Protein AF-A0A835XYR7-F1 (afdb_monomer_lite)

Structure (mmCIF, N/CA/C/O backbone):
data_AF-A0A835XYR7-F1
#
_entry.id   AF-A0A835XYR7-F1
#
loop_
_atom_site.group_PDB
_atom_site.id
_atom_site.type_symbol
_atom_site.label_atom_id
_atom_site.label_alt_id
_atom_site.label_comp_id
_atom_site.label_asym_id
_atom_site.label_entity_id
_atom_site.label_seq_id
_atom_site.pdbx_PDB_ins_code
_atom_site.Cartn_x
_atom_site.Cartn_y
_atom_site.Cartn_z
_atom_site.occupancy
_atom_site.B_iso_or_equiv
_atom_site.auth_seq_id
_atom_site.auth_comp_id
_atom_site.auth_asym_id
_atom_site.auth_atom_id
_atom_site.pdbx_PDB_model_num
ATOM 1 N N . MET A 1 1 ? 6.359 10.998 -1.914 1.00 87.31 1 MET A N 1
ATOM 2 C CA . MET A 1 1 ? 6.143 9.998 -2.987 1.00 87.31 1 MET A CA 1
ATOM 3 C C . MET A 1 1 ? 7.432 9.672 -3.759 1.00 87.31 1 MET A C 1
ATOM 5 O O . MET A 1 1 ? 7.365 9.286 -4.911 1.00 87.31 1 MET A O 1
ATOM 9 N N . SER A 1 2 ? 8.616 9.778 -3.142 1.00 90.81 2 SER A N 1
ATOM 10 C CA . SER A 1 2 ? 9.929 9.625 -3.805 1.00 90.81 2 SER A CA 1
ATOM 11 C C . SER A 1 2 ? 10.315 8.187 -4.174 1.00 90.81 2 SER A C 1
ATOM 13 O O . SER A 1 2 ? 11.258 7.991 -4.930 1.00 90.81 2 SER A O 1
ATOM 15 N N . HIS A 1 3 ? 9.622 7.188 -3.623 1.00 92.75 3 HIS A N 1
ATOM 16 C CA . HIS A 1 3 ? 9.915 5.766 -3.839 1.00 92.75 3 HIS A CA 1
ATOM 17 C C . HIS A 1 3 ? 9.106 5.149 -4.983 1.00 92.75 3 HIS A C 1
ATOM 19 O O . HIS A 1 3 ? 9.369 4.016 -5.375 1.00 92.75 3 HIS A O 1
ATOM 25 N N . TYR A 1 4 ? 8.135 5.886 -5.519 1.00 95.00 4 TYR A N 1
ATOM 26 C CA . TYR A 1 4 ? 7.233 5.417 -6.559 1.00 95.00 4 TYR A CA 1
ATOM 27 C C . TYR A 1 4 ? 7.677 5.910 -7.928 1.00 95.00 4 TYR A C 1
ATOM 29 O O . TYR A 1 4 ? 8.124 7.047 -8.085 1.00 95.00 4 TYR A O 1
ATOM 37 N N . SER A 1 5 ? 7.523 5.052 -8.929 1.00 95.38 5 SER A N 1
ATOM 38 C CA . SER A 1 5 ? 7.615 5.470 -10.324 1.00 95.38 5 SER A CA 1
ATOM 39 C C . SER A 1 5 ? 6.431 6.381 -10.686 1.00 95.38 5 SER A C 1
ATOM 41 O O . SER A 1 5 ? 5.351 6.219 -10.112 1.00 95.38 5 SER A O 1
ATOM 43 N N . PRO A 1 6 ? 6.586 7.318 -11.643 1.00 94.62 6 PRO A N 1
ATOM 44 C CA . PRO A 1 6 ? 5.506 8.228 -12.033 1.00 94.62 6 PRO A CA 1
ATOM 45 C C . PRO A 1 6 ? 4.207 7.522 -12.4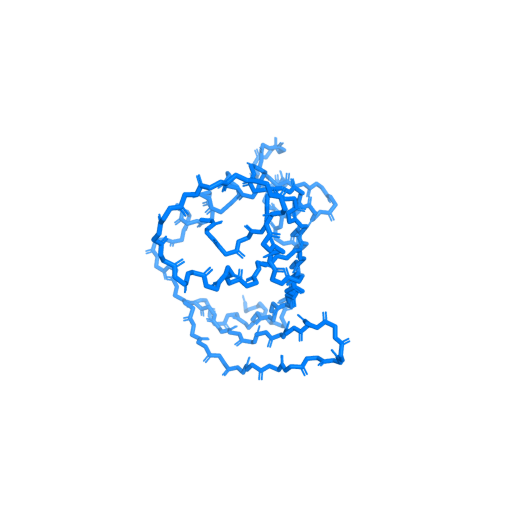37 1.00 94.62 6 PRO A C 1
ATOM 47 O O . PRO A 1 6 ? 3.135 8.025 -12.120 1.00 94.62 6 PRO A O 1
ATOM 50 N N . GLY A 1 7 ? 4.310 6.354 -13.082 1.00 94.88 7 GLY A N 1
ATOM 51 C CA . GLY A 1 7 ? 3.188 5.521 -13.528 1.00 94.88 7 GLY A CA 1
ATOM 52 C C . GLY A 1 7 ? 2.896 4.319 -12.627 1.00 94.88 7 GLY A C 1
ATOM 53 O O . GLY A 1 7 ? 2.432 3.304 -13.133 1.00 94.88 7 GLY A O 1
ATOM 54 N N . VAL A 1 8 ? 3.217 4.393 -11.329 1.00 97.12 8 VAL A N 1
ATOM 55 C CA . VAL A 1 8 ? 2.974 3.289 -10.387 1.00 97.12 8 VAL A CA 1
ATOM 56 C C . VAL A 1 8 ? 1.516 2.823 -10.415 1.00 97.12 8 VAL A C 1
ATOM 58 O O . VAL A 1 8 ? 0.605 3.645 -10.433 1.00 97.12 8 VAL A O 1
ATOM 61 N N . VAL A 1 9 ? 1.297 1.513 -10.357 1.00 98.12 9 VAL A N 1
ATOM 62 C CA . VAL A 1 9 ? -0.022 0.921 -10.105 1.00 98.12 9 VAL A CA 1
ATOM 63 C C . VAL A 1 9 ? -0.122 0.553 -8.627 1.00 98.12 9 VAL A C 1
ATOM 65 O O . VAL A 1 9 ? 0.728 -0.167 -8.108 1.00 98.12 9 VAL A O 1
ATOM 68 N N . PHE A 1 10 ? -1.139 1.054 -7.936 1.00 98.19 10 PHE A N 1
ATOM 69 C CA . PHE A 1 10 ? -1.390 0.784 -6.523 1.00 98.19 10 PHE A CA 1
ATOM 70 C C . PHE A 1 10 ? -2.765 0.142 -6.355 1.00 98.19 10 PHE A C 1
ATOM 72 O O . PHE A 1 10 ? -3.780 0.773 -6.637 1.00 98.19 10 PHE A O 1
ATOM 79 N N . GLU A 1 11 ? -2.798 -1.096 -5.875 1.00 98.06 11 GLU A N 1
ATOM 80 C CA . GLU A 1 11 ? -4.022 -1.866 -5.656 1.00 98.06 11 GLU A CA 1
ATOM 81 C C . GLU A 1 11 ? -4.247 -2.078 -4.153 1.00 98.06 11 GLU A C 1
ATOM 83 O O . GLU A 1 11 ? -3.372 -2.574 -3.436 1.00 98.06 11 GLU A O 1
ATOM 88 N N . SER A 1 12 ? -5.425 -1.712 -3.649 1.00 96.00 12 SER A N 1
ATOM 89 C CA . SER A 1 12 ? -5.794 -1.942 -2.251 1.00 96.00 12 SER A CA 1
ATOM 90 C C . SER A 1 12 ? -7.313 -1.958 -2.067 1.00 96.00 12 SER A C 1
ATOM 92 O O . SER A 1 12 ? -7.994 -1.060 -2.563 1.00 96.00 12 SER A O 1
ATOM 94 N N . PRO A 1 13 ? -7.878 -2.862 -1.246 1.00 92.38 13 PRO A N 1
ATOM 95 C CA . PRO A 1 13 ? -9.300 -2.803 -0.898 1.00 92.38 13 PRO A CA 1
ATOM 96 C C . PRO A 1 13 ? -9.679 -1.493 -0.181 1.00 92.38 13 PRO A C 1
ATOM 98 O O . PRO A 1 13 ? -10.827 -1.052 -0.236 1.00 92.38 13 PRO A O 1
ATOM 101 N N . ARG A 1 14 ? -8.714 -0.818 0.463 1.00 92.44 14 ARG A N 1
ATOM 102 C CA . ARG A 1 14 ? -8.946 0.481 1.114 1.00 92.44 14 ARG A CA 1
ATOM 103 C C . ARG A 1 14 ? -9.113 1.630 0.123 1.00 92.44 14 ARG A C 1
ATOM 105 O O . ARG A 1 14 ? -9.757 2.611 0.479 1.00 92.44 14 ARG A O 1
ATOM 112 N N . VAL A 1 15 ? -8.619 1.499 -1.110 1.00 95.81 15 VAL A N 1
ATOM 113 C CA . VAL A 1 15 ? -8.858 2.481 -2.180 1.00 95.81 15 VAL A CA 1
ATOM 114 C C . VAL A 1 15 ? -10.342 2.510 -2.551 1.00 95.81 15 VAL A C 1
ATOM 116 O O . VAL A 1 15 ? -10.927 3.589 -2.619 1.00 95.81 15 VAL A O 1
ATOM 119 N N . ALA A 1 16 ? -10.975 1.342 -2.699 1.00 94.69 16 ALA A N 1
ATOM 120 C CA . ALA A 1 16 ? -12.413 1.247 -2.959 1.00 94.69 16 ALA A CA 1
ATOM 121 C C . ALA A 1 16 ? -13.253 1.724 -1.760 1.00 94.69 16 ALA A C 1
ATOM 123 O O . ALA A 1 16 ? -14.267 2.413 -1.922 1.00 94.69 16 ALA A O 1
ATOM 124 N N . ALA A 1 17 ? -12.804 1.421 -0.537 1.00 92.38 17 ALA A N 1
ATOM 125 C CA . ALA A 1 17 ? -13.451 1.915 0.676 1.00 92.38 17 ALA A CA 1
ATOM 126 C C . ALA A 1 17 ? -13.379 3.451 0.794 1.00 92.38 17 ALA A C 1
ATOM 128 O O . ALA A 1 17 ? -14.378 4.079 1.139 1.00 92.38 17 ALA A O 1
ATOM 129 N N . ALA A 1 18 ? -12.230 4.059 0.476 1.00 92.94 18 ALA A N 1
ATOM 130 C CA . ALA A 1 18 ? -12.063 5.513 0.454 1.00 92.94 18 ALA A CA 1
ATOM 131 C C . ALA A 1 18 ? -12.934 6.175 -0.623 1.00 92.94 18 ALA A C 1
ATOM 133 O O . ALA A 1 18 ? -13.568 7.197 -0.360 1.00 92.94 18 ALA A O 1
ATOM 134 N N . TYR A 1 19 ? -13.041 5.552 -1.800 1.00 95.75 19 TYR A N 1
ATOM 135 C CA . TYR A 1 19 ? -13.920 6.030 -2.868 1.00 95.75 19 TYR A CA 1
ATOM 136 C C . TYR A 1 19 ? -15.371 6.110 -2.403 1.00 95.75 19 TYR A C 1
ATOM 138 O O . TYR A 1 19 ? -16.029 7.139 -2.559 1.00 95.75 19 TYR A O 1
ATOM 146 N N . SER A 1 20 ? -15.838 5.055 -1.739 1.00 93.69 20 SER A N 1
ATOM 147 C CA . SER A 1 20 ? -17.195 4.997 -1.198 1.00 93.69 20 SER A CA 1
ATOM 148 C C . SER A 1 20 ? -17.417 6.024 -0.080 1.00 93.69 20 SER A C 1
ATOM 150 O O . SER A 1 20 ? -18.423 6.729 -0.082 1.00 93.69 20 SER A O 1
ATOM 152 N N . SER A 1 21 ? -16.478 6.154 0.865 1.00 91.50 21 SER A N 1
ATOM 153 C CA . SER A 1 21 ? -16.643 7.021 2.044 1.00 91.50 21 SER A CA 1
ATOM 154 C C . SER A 1 21 ? -16.507 8.515 1.752 1.00 91.50 21 SER A C 1
ATOM 156 O O . SER A 1 21 ? -17.010 9.335 2.515 1.00 91.50 21 SER A O 1
ATOM 158 N N . THR A 1 22 ? -15.853 8.876 0.648 1.00 90.94 22 THR A N 1
ATOM 159 C CA . THR A 1 22 ? -15.672 10.272 0.225 1.00 90.94 22 THR A CA 1
ATOM 160 C C . THR A 1 22 ? -16.705 10.736 -0.792 1.00 90.94 22 THR A C 1
ATOM 162 O O . THR A 1 22 ? -16.585 11.836 -1.322 1.00 90.94 22 THR A O 1
ATOM 165 N N . GLY A 1 23 ? -17.711 9.914 -1.105 1.00 92.50 23 GLY A N 1
ATOM 166 C CA . GLY A 1 23 ? -18.681 10.250 -2.143 1.00 92.50 23 GLY A CA 1
ATOM 167 C C . GLY A 1 23 ? -18.023 10.375 -3.518 1.00 92.50 23 GLY A C 1
ATOM 168 O O . GLY A 1 23 ? -18.305 11.318 -4.251 1.00 92.50 23 GLY A O 1
ATOM 169 N N . CYS A 1 24 ? -17.151 9.421 -3.860 1.00 92.94 24 CYS A N 1
ATOM 170 C CA . CYS A 1 24 ? -16.462 9.310 -5.149 1.00 92.94 24 CYS A CA 1
ATOM 171 C C . CYS A 1 24 ? -15.349 10.346 -5.409 1.00 92.94 24 CYS A C 1
ATOM 173 O O . CYS A 1 24 ? -14.947 10.528 -6.558 1.00 92.94 24 CYS A O 1
ATOM 175 N N . GLN A 1 25 ? -14.843 11.030 -4.377 1.00 92.12 25 GLN A N 1
ATOM 176 C CA . GLN A 1 25 ? -13.836 12.090 -4.539 1.00 92.12 25 GLN A CA 1
ATOM 177 C C . GLN A 1 25 ? -12.391 11.579 -4.518 1.00 92.12 25 GLN A C 1
ATOM 179 O O . GLN A 1 25 ? -11.535 12.128 -5.211 1.00 92.12 25 GLN A O 1
ATOM 184 N N . VAL A 1 26 ? -12.099 10.560 -3.707 1.00 93.31 26 VAL A N 1
ATOM 185 C CA . VAL A 1 26 ? -10.739 10.042 -3.504 1.00 93.31 26 VAL A CA 1
ATOM 186 C C . VAL A 1 26 ? -10.744 8.523 -3.552 1.00 93.31 26 VAL A C 1
ATOM 188 O O . VAL A 1 26 ? -11.536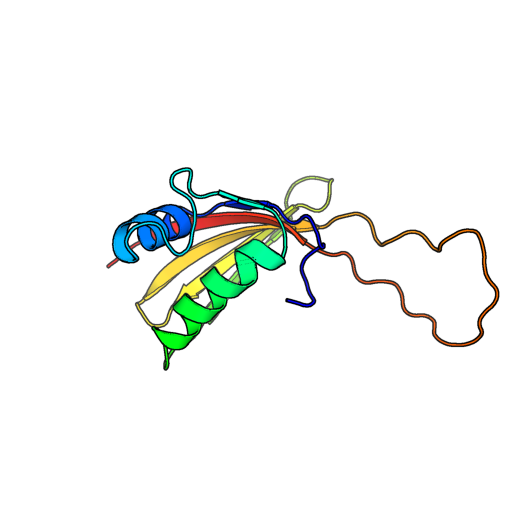 7.891 -2.869 1.00 93.31 26 VAL A O 1
ATOM 191 N N . GLY A 1 27 ? -9.817 7.929 -4.302 1.00 94.06 27 GLY A N 1
ATOM 192 C CA . GLY A 1 27 ? -9.762 6.485 -4.527 1.00 94.06 27 GLY A CA 1
ATOM 193 C C . GLY A 1 27 ? -10.352 6.099 -5.884 1.00 94.06 27 GLY A C 1
ATOM 194 O O . GLY A 1 27 ? -10.495 6.943 -6.765 1.00 94.06 27 GLY A O 1
ATOM 195 N N . SER A 1 28 ? -10.679 4.821 -6.051 1.00 96.44 28 SER A N 1
ATOM 196 C CA . SER A 1 28 ? -11.260 4.262 -7.276 1.00 96.44 28 SER A CA 1
ATOM 197 C C . SER A 1 28 ? -12.193 3.097 -6.928 1.00 96.44 28 SER A C 1
ATOM 199 O O . SER A 1 28 ? -11.869 2.345 -6.002 1.00 96.44 28 SER A O 1
ATOM 201 N N . PRO A 1 29 ? -13.328 2.910 -7.630 1.00 95.38 29 PRO A N 1
ATOM 202 C CA . PRO A 1 29 ? -14.279 1.836 -7.333 1.00 95.38 29 PRO A CA 1
ATOM 203 C C . PRO A 1 29 ? -13.702 0.426 -7.526 1.00 95.38 29 PRO A C 1
ATOM 205 O O . PRO A 1 29 ? -14.149 -0.505 -6.863 1.00 95.38 29 PRO A O 1
ATO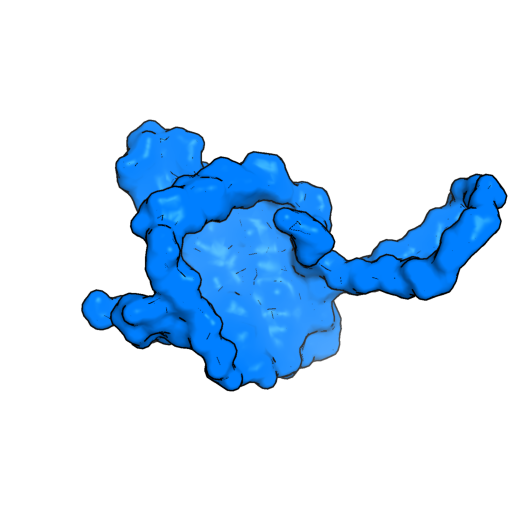M 208 N N . ASP A 1 30 ? -12.703 0.262 -8.394 1.00 96.12 30 ASP A N 1
ATOM 209 C CA . ASP A 1 30 ? -12.009 -1.013 -8.626 1.00 96.12 30 ASP A CA 1
ATOM 210 C C . ASP A 1 30 ? -10.878 -1.285 -7.617 1.00 96.12 30 ASP A C 1
ATOM 212 O O . ASP A 1 30 ? -10.257 -2.345 -7.647 1.00 96.12 30 ASP A O 1
ATOM 216 N N . GLY A 1 31 ? -10.608 -0.346 -6.703 1.00 96.75 31 GLY A N 1
ATOM 217 C CA . GLY A 1 31 ? -9.515 -0.456 -5.742 1.00 96.75 31 GLY A CA 1
ATOM 218 C C . GLY A 1 31 ? -8.127 -0.206 -6.338 1.00 96.75 31 GLY A C 1
ATOM 219 O O . GLY A 1 31 ? -7.135 -0.494 -5.665 1.00 96.75 31 GLY A O 1
ATOM 220 N N . VAL A 1 32 ? -8.039 0.335 -7.559 1.00 98.00 32 VAL A N 1
ATOM 221 C CA . VAL A 1 32 ? -6.782 0.563 -8.281 1.00 98.00 32 VAL A CA 1
ATOM 222 C C . VAL A 1 32 ? -6.547 2.053 -8.527 1.00 98.00 32 VAL A C 1
ATOM 224 O O . VAL A 1 32 ? -7.412 2.776 -9.009 1.00 98.00 32 VAL A O 1
ATOM 227 N N . LEU A 1 33 ? -5.341 2.526 -8.220 1.00 97.88 33 LEU A N 1
ATOM 228 C CA . LEU A 1 33 ? -4.866 3.867 -8.556 1.00 97.88 33 LEU A CA 1
ATOM 229 C C . LEU A 1 33 ? -3.650 3.771 -9.470 1.00 97.88 33 LEU A C 1
ATOM 231 O O . LEU A 1 33 ? -2.705 3.038 -9.180 1.00 97.88 33 LEU A O 1
ATOM 235 N N . VAL A 1 34 ? -3.660 4.538 -10.560 1.00 97.62 34 VAL A N 1
ATOM 236 C CA . VAL A 1 34 ? -2.543 4.611 -11.506 1.00 97.62 34 VAL A CA 1
ATOM 237 C C . VAL A 1 34 ? -1.907 5.997 -11.455 1.00 97.62 34 VAL A C 1
ATOM 239 O O . VAL A 1 34 ? -2.569 7.021 -11.632 1.00 97.62 34 VAL A O 1
ATOM 242 N N . GLY A 1 35 ? -0.602 6.018 -11.224 1.00 96.62 35 GLY A N 1
ATOM 243 C CA . GLY A 1 35 ? 0.244 7.199 -11.234 1.00 96.62 35 GLY A CA 1
ATOM 244 C C . GLY A 1 35 ? 0.304 7.972 -9.916 1.00 96.62 35 GLY A C 1
ATOM 245 O O . GLY A 1 35 ? -0.649 8.037 -9.142 1.00 96.62 35 GLY A O 1
ATOM 246 N N . VAL A 1 36 ? 1.447 8.613 -9.661 1.00 96.50 36 VAL A N 1
ATOM 247 C CA . VAL A 1 36 ? 1.709 9.323 -8.391 1.00 96.50 36 VAL A CA 1
ATOM 248 C C . VAL A 1 36 ? 0.719 10.451 -8.094 1.00 96.50 36 VAL A C 1
ATOM 250 O O . VAL A 1 36 ? 0.505 10.783 -6.926 1.00 96.50 36 VAL A O 1
ATOM 253 N N . ASP A 1 37 ? 0.111 11.027 -9.129 1.00 95.69 37 ASP A N 1
ATOM 254 C CA . ASP A 1 37 ? -0.848 12.121 -8.991 1.00 95.69 37 ASP A CA 1
ATOM 255 C C . ASP A 1 37 ? -2.195 11.647 -8.444 1.00 95.69 37 ASP A C 1
ATOM 257 O O . ASP A 1 37 ? -2.806 12.371 -7.662 1.00 95.69 37 ASP A O 1
ATOM 261 N N . SER A 1 38 ? -2.615 10.415 -8.752 1.00 95.00 38 SER A N 1
ATOM 262 C CA . SER A 1 38 ? -3.828 9.822 -8.173 1.00 95.00 38 SER A CA 1
ATOM 263 C C . SER A 1 38 ? -3.579 9.254 -6.767 1.00 95.00 38 SER A C 1
ATOM 265 O O . SER A 1 38 ? -4.446 9.338 -5.898 1.00 95.00 38 SER A O 1
ATOM 267 N N . LEU A 1 39 ? -2.361 8.769 -6.488 1.00 95.88 39 LEU A N 1
ATOM 268 C CA . LEU A 1 39 ? -1.946 8.313 -5.152 1.00 95.88 39 LEU A CA 1
ATOM 269 C C . LEU A 1 39 ? -1.896 9.456 -4.128 1.00 95.88 39 LEU A C 1
ATOM 271 O O . LEU A 1 39 ? -2.219 9.263 -2.956 1.00 95.88 39 LEU A O 1
ATOM 275 N N . ARG A 1 40 ? -1.450 10.647 -4.539 1.00 95.94 40 ARG A N 1
ATOM 276 C CA . ARG A 1 40 ? -1.216 11.782 -3.634 1.00 95.94 40 ARG A CA 1
ATOM 277 C C . ARG A 1 40 ? -2.447 12.193 -2.811 1.00 95.94 40 ARG A C 1
ATOM 279 O O . ARG A 1 40 ? -2.291 12.261 -1.591 1.00 95.94 40 ARG A O 1
ATOM 286 N N . PRO A 1 41 ? -3.632 12.462 -3.396 1.00 94.38 41 PRO A N 1
ATOM 287 C CA . PRO A 1 41 ? -4.820 12.811 -2.617 1.00 94.38 41 PRO A CA 1
ATOM 288 C C . PRO A 1 41 ? -5.274 11.663 -1.705 1.00 94.38 41 PRO A C 1
ATOM 290 O O . PRO A 1 41 ? -5.646 11.917 -0.563 1.00 94.38 41 PRO A O 1
ATOM 293 N N . TYR A 1 42 ? -5.155 10.409 -2.156 1.00 95.50 42 TYR A N 1
ATOM 294 C CA . TYR A 1 42 ? -5.477 9.227 -1.349 1.00 95.50 42 TYR A CA 1
ATOM 295 C C . TYR A 1 42 ? -4.606 9.115 -0.091 1.00 95.50 42 TYR A C 1
ATOM 297 O O . TYR A 1 42 ? -5.125 9.013 1.022 1.00 95.50 42 TYR A O 1
ATOM 305 N N . PHE A 1 43 ? -3.282 9.221 -0.230 1.00 94.38 43 PHE A N 1
ATOM 306 C CA . PHE A 1 43 ? -2.388 9.207 0.930 1.00 94.38 43 PHE A CA 1
ATOM 307 C C . PHE A 1 43 ? -2.556 10.440 1.819 1.00 94.38 43 PHE A C 1
ATOM 309 O O . PHE A 1 43 ? -2.504 10.309 3.039 1.00 94.38 43 PHE A O 1
ATOM 316 N N . ALA A 1 44 ? -2.772 11.624 1.238 1.00 93.44 44 ALA A N 1
ATOM 317 C CA . ALA A 1 44 ? -3.001 12.843 2.012 1.00 93.44 44 ALA A CA 1
ATOM 318 C C . ALA A 1 44 ? -4.245 12.718 2.904 1.00 93.44 44 ALA A C 1
ATOM 320 O O . ALA A 1 44 ? -4.176 13.041 4.089 1.00 93.44 44 ALA A O 1
ATOM 321 N N . GLN A 1 45 ? -5.345 12.181 2.365 1.00 91.31 45 GLN A N 1
ATOM 322 C CA . GLN A 1 45 ? -6.551 11.890 3.138 1.00 91.31 45 GLN A CA 1
ATOM 323 C C . GLN A 1 45 ? -6.266 10.890 4.267 1.00 91.31 45 GLN A C 1
ATOM 325 O O . GLN A 1 45 ? -6.652 11.129 5.410 1.00 91.31 45 GLN A O 1
ATOM 330 N N . GLY A 1 46 ? -5.577 9.784 3.962 1.00 87.81 46 GLY A N 1
ATOM 331 C CA . GLY A 1 46 ? -5.236 8.765 4.955 1.00 87.81 46 GLY A CA 1
ATOM 332 C C . GLY A 1 46 ? -4.397 9.324 6.106 1.00 87.81 46 GLY A C 1
ATOM 333 O O . GLY A 1 46 ? -4.736 9.117 7.265 1.00 87.81 46 GLY A O 1
ATOM 334 N N . ILE A 1 47 ? -3.346 10.087 5.798 1.00 90.38 47 ILE A N 1
ATOM 335 C CA . ILE A 1 47 ? -2.469 10.704 6.805 1.00 90.38 47 ILE A CA 1
ATOM 336 C C . ILE A 1 47 ? -3.244 11.713 7.662 1.00 90.38 47 ILE A C 1
ATOM 338 O O . ILE A 1 47 ? -3.098 11.715 8.880 1.00 90.38 47 ILE A O 1
ATOM 342 N N . ALA A 1 48 ? -4.100 12.538 7.051 1.00 90.19 48 ALA A N 1
ATOM 343 C CA . ALA A 1 48 ? -4.913 13.505 7.787 1.00 90.19 48 ALA A CA 1
ATOM 344 C C . ALA A 1 48 ? -5.915 12.830 8.743 1.00 90.19 48 ALA A C 1
ATOM 346 O O . ALA A 1 48 ? -6.161 13.338 9.835 1.00 90.19 48 ALA A O 1
ATOM 347 N N . ALA A 1 49 ? -6.470 11.679 8.354 1.00 86.75 49 ALA A N 1
ATOM 348 C CA . ALA A 1 49 ? -7.413 10.914 9.171 1.00 86.75 49 ALA A CA 1
ATOM 349 C C . ALA A 1 49 ? -6.742 10.080 10.280 1.00 86.75 49 ALA A C 1
ATOM 351 O O . ALA A 1 49 ? -7.432 9.565 11.159 1.00 86.75 49 ALA A O 1
ATOM 352 N N . LEU A 1 50 ? -5.416 9.916 10.240 1.00 87.12 50 LEU A N 1
ATOM 353 C CA . LEU A 1 50 ? -4.661 9.010 11.108 1.00 87.12 50 LEU A CA 1
ATOM 354 C C . LEU A 1 50 ? -3.489 9.758 11.770 1.00 87.12 50 LEU A C 1
ATOM 356 O O . LEU A 1 50 ? -2.327 9.488 11.465 1.00 87.12 50 LEU A O 1
ATOM 360 N N . PRO A 1 51 ? -3.762 10.694 12.701 1.00 84.62 51 PRO A N 1
ATOM 361 C CA . PRO A 1 51 ? -2.720 11.510 13.336 1.00 84.62 51 PRO A CA 1
ATOM 362 C C . PRO A 1 51 ? -1.744 10.695 14.199 1.00 84.62 51 PRO A C 1
ATOM 364 O O . PRO A 1 51 ? -0.638 11.152 14.470 1.00 84.62 51 PRO A O 1
ATOM 367 N N . ALA A 1 52 ? -2.142 9.489 14.612 1.00 88.38 52 ALA A N 1
ATOM 368 C CA . ALA A 1 52 ? -1.319 8.532 15.348 1.00 88.38 52 ALA A CA 1
ATOM 369 C C . ALA A 1 52 ? -0.894 7.332 14.477 1.00 88.38 52 ALA A C 1
ATOM 371 O O . ALA A 1 52 ? -0.684 6.241 15.002 1.00 88.38 52 ALA A O 1
ATOM 372 N N . LEU A 1 53 ? -0.810 7.509 13.149 1.00 89.62 53 LEU A N 1
ATOM 373 C CA . LEU A 1 53 ? -0.366 6.461 12.228 1.00 89.62 53 LEU A CA 1
ATOM 374 C C . LEU A 1 53 ? 1.001 5.925 12.662 1.00 89.62 53 LEU A C 1
ATOM 376 O O . LEU A 1 53 ? 2.004 6.641 12.619 1.00 89.62 53 LEU A O 1
ATOM 380 N N . GLN A 1 54 ? 1.040 4.647 13.026 1.00 92.88 54 GLN A N 1
ATOM 381 C CA . GLN A 1 54 ? 2.265 3.959 13.397 1.00 92.88 54 GLN A CA 1
ATOM 382 C C . GLN A 1 54 ? 2.314 2.620 12.680 1.00 92.88 54 GLN A C 1
ATOM 384 O O . GLN A 1 54 ? 1.392 1.814 12.765 1.00 92.88 54 GLN A O 1
ATOM 389 N N . LEU A 1 55 ? 3.421 2.384 11.984 1.00 94.56 55 LEU A N 1
ATOM 390 C CA . LEU A 1 55 ? 3.677 1.137 11.283 1.00 94.56 55 LEU A CA 1
ATOM 391 C C . LEU A 1 55 ? 4.832 0.428 11.982 1.00 94.56 55 LEU A C 1
ATOM 393 O O . LEU A 1 55 ? 5.932 0.975 12.072 1.00 94.56 55 LEU A O 1
ATOM 397 N N . THR A 1 56 ? 4.586 -0.778 12.480 1.00 96.44 56 THR A N 1
ATOM 398 C CA . THR A 1 56 ? 5.621 -1.617 13.086 1.00 96.44 56 THR A CA 1
ATOM 399 C C . THR A 1 56 ? 6.026 -2.689 12.094 1.00 96.44 56 THR A C 1
ATOM 401 O O . THR A 1 56 ? 5.202 -3.480 11.638 1.00 96.44 56 THR A O 1
ATOM 404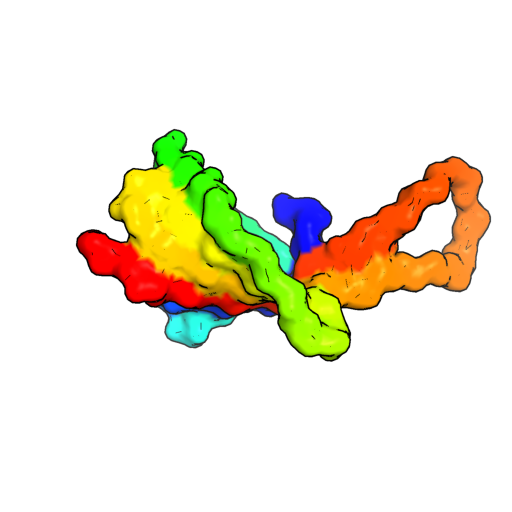 N N . TRP A 1 57 ? 7.308 -2.699 11.745 1.00 96.12 57 TRP A N 1
ATOM 405 C CA . TRP A 1 57 ? 7.866 -3.654 10.799 1.00 96.12 57 TRP A CA 1
ATOM 406 C C . TRP A 1 57 ? 7.754 -5.087 11.327 1.00 96.12 57 TRP A C 1
ATOM 408 O O . TRP A 1 57 ? 8.154 -5.362 12.458 1.00 96.12 57 TRP A O 1
ATOM 418 N N . GLY A 1 58 ? 7.244 -5.994 10.496 1.00 94.56 58 GLY A N 1
ATOM 419 C CA . GLY A 1 58 ? 7.208 -7.426 10.764 1.00 94.56 58 GLY A CA 1
ATOM 420 C C . GLY A 1 58 ? 8.299 -8.146 9.979 1.00 94.56 58 GLY A C 1
ATOM 421 O O . GLY A 1 58 ? 9.462 -8.190 10.386 1.00 94.56 58 GLY A O 1
ATOM 422 N N . LYS A 1 59 ? 7.922 -8.715 8.833 1.00 94.94 59 LYS A N 1
ATOM 423 C CA . LYS A 1 59 ? 8.799 -9.546 7.996 1.00 94.94 59 LYS A CA 1
ATOM 424 C C . LYS A 1 59 ? 8.972 -8.952 6.608 1.00 94.94 59 LYS A C 1
ATOM 426 O O . LYS A 1 59 ? 8.034 -8.404 6.042 1.00 94.94 59 LYS A O 1
ATOM 431 N N . LEU A 1 60 ? 10.155 -9.147 6.032 1.00 95.88 60 LEU A N 1
ATOM 432 C CA . LEU A 1 60 ? 10.415 -8.889 4.619 1.00 95.88 60 LEU A CA 1
ATOM 433 C C . LEU A 1 60 ? 10.667 -10.213 3.910 1.00 95.88 60 LEU A C 1
ATOM 435 O O . LEU A 1 60 ? 11.546 -10.976 4.304 1.00 95.88 60 LEU A O 1
ATOM 439 N N . LEU A 1 61 ? 9.914 -10.456 2.849 1.00 93.94 61 LEU A N 1
ATOM 440 C CA . LEU A 1 61 ? 10.060 -11.608 1.979 1.00 93.94 61 LEU A CA 1
ATOM 441 C C . LEU A 1 61 ? 10.503 -11.123 0.604 1.00 93.94 61 LEU A C 1
ATOM 443 O O . LEU A 1 61 ? 9.955 -10.165 0.058 1.00 93.94 61 LEU A O 1
ATOM 447 N N . GLN A 1 62 ? 11.493 -11.797 0.035 1.00 93.88 62 GLN A N 1
ATOM 448 C CA . GLN A 1 62 ? 11.870 -11.607 -1.357 1.00 93.88 62 GLN A CA 1
ATOM 449 C C . GLN A 1 62 ? 11.165 -12.672 -2.197 1.00 93.88 62 GLN A C 1
ATOM 451 O O . GLN A 1 62 ? 11.232 -13.861 -1.886 1.00 93.88 62 GLN A O 1
ATOM 456 N N . GLY A 1 63 ? 10.455 -12.231 -3.232 1.00 87.88 63 GLY A N 1
ATOM 457 C CA . GLY A 1 63 ? 9.758 -13.109 -4.160 1.00 87.88 63 GLY A CA 1
ATOM 458 C C . GLY A 1 63 ? 10.690 -13.741 -5.202 1.00 87.88 63 GLY A C 1
ATOM 459 O O . GLY A 1 63 ? 11.909 -13.552 -5.159 1.00 87.88 63 GLY A O 1
ATOM 460 N N . PRO A 1 64 ? 10.115 -14.479 -6.167 1.00 79.81 64 PRO A N 1
ATOM 461 C CA . PRO A 1 64 ? 10.846 -15.039 -7.301 1.00 79.81 64 PRO A CA 1
ATOM 462 C C . PRO A 1 64 ? 11.636 -13.973 -8.091 1.00 79.81 64 PRO A C 1
ATOM 464 O O . PRO A 1 64 ? 11.393 -12.770 -7.929 1.00 79.81 64 PRO A O 1
ATOM 467 N N . PRO A 1 65 ? 12.562 -14.384 -8.983 1.00 75.12 65 PRO A N 1
ATOM 468 C CA . PRO A 1 65 ? 13.306 -13.458 -9.835 1.00 75.12 65 PRO A CA 1
ATOM 469 C C . PRO A 1 65 ? 12.374 -12.465 -10.542 1.00 75.12 65 PRO A C 1
ATOM 471 O O . PRO A 1 65 ? 11.311 -12.844 -11.027 1.00 75.12 65 PRO A O 1
ATOM 474 N N . GLY A 1 66 ? 12.774 -11.193 -10.597 1.00 77.06 66 GLY A N 1
ATOM 475 C CA . GLY A 1 66 ? 11.959 -10.126 -11.193 1.00 77.06 66 GLY A CA 1
ATOM 476 C C . GLY A 1 66 ? 11.717 -8.913 -10.297 1.00 77.06 66 GLY A C 1
ATOM 477 O O . GLY A 1 66 ? 11.079 -7.975 -10.748 1.00 77.06 66 GLY A O 1
ATOM 478 N N . GLY A 1 67 ? 12.245 -8.888 -9.067 1.00 89.44 67 GLY 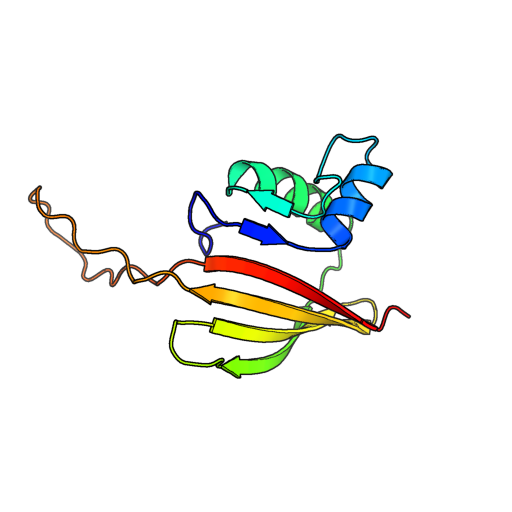A N 1
ATOM 479 C CA . GLY A 1 67 ? 12.206 -7.692 -8.211 1.00 89.44 67 GLY A CA 1
ATOM 480 C C . GLY A 1 67 ? 10.948 -7.563 -7.350 1.00 89.44 67 GLY A C 1
ATOM 481 O O . GLY A 1 67 ? 10.623 -6.458 -6.917 1.00 89.44 67 GLY A O 1
ATOM 482 N N . TRP A 1 68 ? 10.249 -8.674 -7.105 1.00 94.56 68 TRP A N 1
ATOM 483 C CA . TRP A 1 68 ? 9.126 -8.726 -6.174 1.00 94.56 68 TRP A CA 1
ATOM 484 C C . TRP A 1 68 ? 9.599 -8.823 -4.725 1.00 94.56 68 TRP A C 1
ATOM 486 O O . TRP A 1 68 ? 10.461 -9.637 -4.390 1.00 94.56 68 TRP A O 1
ATOM 496 N N . TYR A 1 69 ? 8.977 -8.033 -3.860 1.00 95.50 69 TYR A N 1
ATOM 497 C CA . TYR A 1 69 ? 9.157 -8.065 -2.413 1.00 95.50 69 TYR A CA 1
ATOM 498 C C . TYR A 1 69 ? 7.791 -8.031 -1.738 1.00 95.50 69 TYR A C 1
ATOM 500 O O . TYR A 1 69 ? 6.855 -7.456 -2.285 1.00 95.50 69 TYR A O 1
ATOM 508 N N . ALA A 1 70 ? 7.679 -8.612 -0.551 1.00 95.62 70 ALA A N 1
ATOM 509 C CA . ALA A 1 70 ? 6.513 -8.471 0.307 1.00 95.62 70 ALA A CA 1
ATOM 510 C C . ALA A 1 70 ? 6.947 -8.057 1.712 1.00 95.62 70 ALA A C 1
ATOM 512 O O . ALA A 1 70 ? 7.886 -8.621 2.270 1.00 95.62 70 ALA A O 1
ATOM 513 N N . LEU A 1 71 ? 6.261 -7.069 2.266 1.00 96.00 71 LEU A N 1
ATOM 514 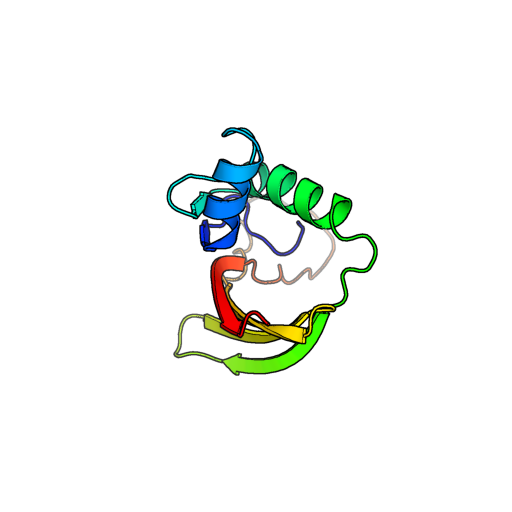C CA . LEU A 1 71 ? 6.455 -6.548 3.604 1.00 96.00 71 LEU A CA 1
ATOM 515 C C . LEU A 1 71 ? 5.206 -6.823 4.430 1.00 96.00 71 LEU A C 1
ATOM 517 O O . LEU A 1 71 ? 4.124 -6.352 4.099 1.00 96.00 71 LEU A O 1
ATOM 521 N N . GLU A 1 72 ? 5.380 -7.535 5.529 1.00 96.50 72 GLU A N 1
ATOM 522 C CA . GLU A 1 72 ? 4.399 -7.637 6.601 1.00 96.50 72 GLU A CA 1
ATOM 523 C C . GLU A 1 72 ? 4.672 -6.524 7.619 1.00 96.50 72 GLU A C 1
ATOM 525 O O . GLU A 1 72 ? 5.808 -6.360 8.076 1.00 96.50 72 GLU A O 1
ATOM 530 N N . TYR A 1 73 ? 3.647 -5.764 7.991 1.00 95.81 73 TYR A N 1
ATOM 531 C CA . TYR A 1 73 ? 3.714 -4.787 9.074 1.00 95.81 73 TYR A CA 1
ATOM 532 C C . TYR A 1 73 ? 2.400 -4.737 9.850 1.00 95.81 73 TYR A C 1
ATOM 534 O O . TYR A 1 73 ? 1.330 -5.051 9.328 1.00 95.81 73 TYR A O 1
ATOM 542 N N . THR A 1 74 ? 2.470 -4.313 11.107 1.00 95.62 74 THR A N 1
ATOM 543 C CA . THR A 1 74 ? 1.286 -4.063 11.930 1.00 95.62 74 THR A CA 1
ATOM 544 C C . THR A 1 74 ? 1.036 -2.571 12.065 1.00 95.62 74 THR A C 1
ATOM 546 O O . THR A 1 74 ? 1.964 -1.758 12.071 1.00 95.62 74 THR A O 1
ATOM 549 N N . ARG A 1 75 ? -0.238 -2.198 12.136 1.00 92.38 75 ARG A N 1
ATOM 550 C CA . ARG A 1 75 ? -0.673 -0.813 12.333 1.00 92.38 75 ARG A CA 1
ATOM 551 C C . ARG A 1 75 ? -0.942 -0.508 13.800 1.00 92.38 75 ARG A C 1
ATOM 553 O O . ARG A 1 75 ? -1.105 -1.416 14.610 1.00 92.38 75 ARG A O 1
ATOM 560 N N . GLU A 1 76 ? -1.098 0.772 14.117 1.00 90.06 76 GLU A N 1
ATOM 561 C CA . GLU A 1 76 ? -1.529 1.275 15.425 1.00 90.06 76 GLU A CA 1
ATOM 562 C C . GLU A 1 76 ? -2.845 0.649 15.917 1.00 90.06 76 GLU A C 1
ATOM 564 O O . GLU A 1 76 ? -3.082 0.549 17.116 1.00 90.06 76 GLU A O 1
ATOM 569 N N . THR A 1 77 ? -3.689 0.178 14.994 1.00 87.38 77 THR A N 1
ATOM 570 C CA . THR A 1 77 ? -4.955 -0.504 15.291 1.00 87.38 77 THR A CA 1
ATOM 571 C C . THR A 1 77 ? -4.791 -1.990 15.623 1.00 87.38 77 THR A C 1
ATOM 573 O O . THR A 1 77 ? -5.783 -2.672 15.861 1.00 87.38 77 THR A O 1
ATOM 576 N N . GLY A 1 78 ? -3.570 -2.528 15.560 1.00 89.31 78 GLY A N 1
ATOM 577 C CA . GLY A 1 78 ? -3.289 -3.962 15.660 1.00 89.31 78 GLY A CA 1
ATOM 578 C C . GLY A 1 78 ? -3.544 -4.749 14.368 1.00 89.31 78 GLY A C 1
ATOM 579 O O . GLY A 1 78 ? -3.242 -5.937 14.318 1.00 89.31 78 GLY A O 1
ATOM 580 N N . ALA A 1 79 ? -4.056 -4.107 13.310 1.00 89.88 79 ALA A N 1
ATOM 581 C CA . ALA A 1 79 ? -4.285 -4.765 12.026 1.00 89.88 79 ALA A CA 1
ATOM 582 C C . ALA A 1 79 ? -2.960 -5.189 11.379 1.00 89.88 79 ALA A C 1
ATOM 584 O O . ALA A 1 79 ? -2.032 -4.378 11.276 1.00 89.88 79 ALA A O 1
ATOM 585 N N . THR A 1 80 ? -2.906 -6.432 10.896 1.00 94.69 80 THR A N 1
ATOM 586 C CA . THR A 1 80 ? -1.764 -6.948 10.129 1.00 94.69 80 THR A CA 1
ATOM 587 C C . THR A 1 80 ? -1.979 -6.693 8.644 1.00 94.69 80 THR A C 1
ATOM 589 O O . THR A 1 80 ? -3.022 -7.040 8.078 1.00 94.69 80 THR A O 1
ATOM 592 N N . VAL A 1 81 ? -0.987 -6.063 8.020 1.00 95.12 81 VAL A N 1
ATOM 593 C CA . VAL A 1 81 ? -0.993 -5.680 6.610 1.00 95.12 81 VAL A CA 1
ATOM 594 C C . VAL A 1 81 ? 0.178 -6.343 5.910 1.00 95.12 81 VAL A C 1
ATOM 596 O O . VAL A 1 81 ? 1.302 -6.335 6.410 1.00 95.12 81 VAL A O 1
ATOM 599 N N . ILE A 1 82 ? -0.090 -6.884 4.729 1.00 95.94 82 ILE A N 1
ATOM 600 C CA . ILE A 1 82 ? 0.930 -7.397 3.825 1.00 95.94 82 ILE A CA 1
ATOM 601 C C . ILE A 1 82 ? 0.908 -6.526 2.575 1.00 95.94 82 ILE A C 1
ATOM 603 O O . ILE A 1 82 ? -0.094 -6.470 1.863 1.00 95.94 82 ILE A O 1
ATOM 607 N N . GLU A 1 83 ? 2.013 -5.852 2.287 1.00 95.94 83 GLU A N 1
ATOM 608 C CA . GLU A 1 83 ? 2.200 -5.084 1.060 1.00 95.94 83 GLU A CA 1
ATOM 609 C C . GLU A 1 83 ? 3.232 -5.757 0.172 1.00 95.94 83 GLU A C 1
ATOM 611 O O . GLU A 1 83 ? 4.366 -5.987 0.578 1.00 95.94 83 GLU A O 1
ATOM 616 N N . SER A 1 84 ? 2.843 -6.063 -1.059 1.00 95.75 84 SER A N 1
ATOM 617 C CA . SER A 1 84 ? 3.759 -6.552 -2.085 1.00 95.75 84 SER A CA 1
ATOM 618 C C . SER A 1 84 ? 4.128 -5.432 -3.045 1.00 95.75 84 SER A C 1
ATOM 620 O O . SER A 1 84 ? 3.271 -4.635 -3.419 1.00 95.75 84 SER A O 1
ATOM 622 N N . PHE A 1 85 ? 5.392 -5.385 -3.456 1.00 95.62 85 PHE A N 1
ATOM 623 C CA . PHE A 1 85 ? 5.940 -4.359 -4.332 1.00 95.62 85 PHE A CA 1
ATOM 624 C C . PHE A 1 85 ? 6.747 -4.995 -5.456 1.00 95.62 85 PHE A C 1
ATOM 626 O O . PHE A 1 85 ? 7.550 -5.897 -5.212 1.00 95.62 85 PHE A O 1
ATOM 633 N N . LEU A 1 86 ? 6.593 -4.466 -6.667 1.00 95.75 86 LEU A N 1
ATOM 634 C CA . LEU A 1 86 ? 7.492 -4.739 -7.783 1.00 95.75 86 LEU A CA 1
ATOM 635 C C . LEU A 1 86 ? 8.440 -3.560 -7.973 1.00 95.75 86 LEU A C 1
ATOM 637 O O . LEU A 1 86 ? 8.012 -2.455 -8.326 1.00 95.75 86 LEU A O 1
ATOM 641 N N . LEU A 1 87 ? 9.732 -3.800 -7.783 1.00 93.94 87 LEU A N 1
ATOM 642 C CA . LEU A 1 87 ? 10.766 -2.831 -8.116 1.00 93.94 87 LEU A CA 1
ATOM 643 C C . LEU A 1 87 ? 11.043 -2.865 -9.621 1.00 93.94 87 LEU A C 1
ATOM 645 O O . LEU A 1 87 ? 11.341 -3.913 -10.188 1.00 93.94 87 LEU A O 1
ATOM 649 N N . GLY A 1 88 ? 10.945 -1.706 -10.268 1.00 88.56 88 GLY A N 1
ATOM 650 C CA . GLY A 1 88 ? 11.345 -1.546 -11.661 1.00 88.56 88 GLY A CA 1
ATOM 651 C C . GLY A 1 88 ? 12.862 -1.666 -11.833 1.00 88.56 88 GLY A C 1
ATOM 652 O O . GLY A 1 88 ? 13.611 -1.572 -10.852 1.00 88.56 88 GLY A O 1
ATOM 653 N N . PRO A 1 89 ? 13.342 -1.830 -13.078 1.00 80.81 89 PRO A N 1
ATOM 654 C CA . PRO A 1 89 ? 14.770 -1.796 -13.344 1.00 80.81 89 PRO A CA 1
ATOM 655 C C . PRO A 1 89 ? 15.355 -0.454 -12.875 1.00 80.81 89 PRO A C 1
ATOM 657 O O . PRO A 1 89 ? 14.674 0.577 -12.955 1.00 80.81 89 PRO A O 1
ATOM 660 N N . PRO A 1 90 ? 16.609 -0.429 -12.389 1.00 69.00 90 PRO A N 1
ATOM 661 C CA . PRO A 1 90 ? 17.287 0.834 -12.142 1.00 69.00 90 PRO A CA 1
ATOM 662 C C . PRO A 1 90 ? 17.262 1.643 -13.439 1.00 69.00 90 PRO A C 1
ATOM 664 O O . PRO A 1 90 ? 17.547 1.112 -14.514 1.00 69.00 90 PRO A O 1
ATOM 667 N N . ALA A 1 91 ? 16.858 2.909 -13.352 1.00 59.50 91 ALA A N 1
ATOM 668 C CA . ALA A 1 91 ? 16.731 3.753 -14.532 1.00 59.50 91 ALA A CA 1
ATOM 669 C C . ALA A 1 91 ? 18.062 3.764 -15.295 1.00 59.50 91 ALA A C 1
ATOM 671 O O . ALA A 1 91 ? 19.100 4.112 -14.723 1.00 59.50 91 ALA A O 1
ATOM 672 N N . ALA A 1 92 ? 18.023 3.362 -16.568 1.00 50.91 92 ALA A N 1
ATOM 673 C CA . ALA A 1 92 ? 19.200 3.345 -17.422 1.00 50.91 92 ALA A CA 1
ATOM 674 C C . ALA A 1 92 ? 19.865 4.731 -17.419 1.00 50.91 92 ALA A C 1
ATOM 676 O O . ALA A 1 92 ? 19.180 5.762 -17.372 1.00 50.91 92 ALA A O 1
ATOM 677 N N . LYS A 1 93 ? 21.204 4.762 -17.452 1.00 52.28 93 LYS A N 1
ATOM 678 C CA . LYS A 1 93 ? 21.930 5.990 -17.791 1.00 52.28 93 LYS A CA 1
ATOM 679 C C . LYS A 1 93 ? 21.406 6.425 -19.159 1.00 52.28 93 LYS A C 1
ATOM 681 O O . LYS A 1 93 ? 21.491 5.645 -20.099 1.00 52.28 93 LYS A O 1
ATOM 686 N N . GLY A 1 94 ? 20.789 7.601 -19.240 1.00 46.66 94 GLY A N 1
ATOM 687 C CA . GLY A 1 94 ? 20.340 8.130 -20.522 1.00 46.66 94 GLY A CA 1
ATOM 688 C C . GLY A 1 94 ? 21.546 8.286 -21.442 1.00 46.66 94 GLY A C 1
ATOM 689 O O . GLY A 1 94 ? 22.530 8.913 -21.049 1.00 46.66 94 GLY A O 1
ATOM 690 N N . ASP A 1 95 ? 21.478 7.702 -22.634 1.00 46.09 95 ASP A N 1
ATOM 691 C CA . ASP A 1 95 ? 22.367 8.068 -23.729 1.00 46.09 95 ASP A CA 1
ATOM 692 C C . ASP A 1 95 ? 22.004 9.491 -24.163 1.00 46.09 95 ASP A C 1
ATOM 694 O O . ASP A 1 95 ? 20.960 9.721 -24.772 1.00 46.09 95 ASP A O 1
ATOM 698 N N . GLY A 1 96 ? 22.860 10.454 -23.822 1.00 47.88 96 GLY A N 1
ATOM 699 C CA . GLY A 1 96 ? 22.818 11.804 -24.380 1.00 47.88 96 GLY A CA 1
ATOM 700 C C . GLY A 1 96 ? 22.748 12.913 -23.336 1.00 47.88 96 GLY A C 1
ATOM 701 O O . GLY A 1 96 ? 21.713 13.141 -22.719 1.00 47.88 96 GLY A O 1
ATOM 702 N N . GLY A 1 97 ? 23.847 13.658 -23.221 1.00 42.31 97 GLY A N 1
ATOM 703 C CA . GLY A 1 97 ? 23.895 14.944 -22.526 1.00 42.31 97 GLY A CA 1
ATOM 704 C C . GLY A 1 97 ? 24.936 14.968 -21.419 1.00 42.31 97 GLY A C 1
ATOM 705 O O . GLY A 1 97 ? 24.724 14.419 -20.345 1.00 42.31 97 GLY A O 1
ATOM 706 N N . GLN A 1 98 ? 26.074 15.591 -21.719 1.00 50.47 98 GLN A N 1
ATOM 707 C CA . GLN A 1 98 ? 27.125 15.916 -20.763 1.00 50.47 98 GLN A CA 1
ATOM 708 C C . GLN A 1 98 ? 26.535 16.711 -19.596 1.00 50.47 98 GLN A C 1
ATOM 710 O O . GLN A 1 98 ? 26.020 17.797 -19.822 1.00 50.47 98 GLN A O 1
ATOM 715 N N . ASP A 1 99 ? 26.659 16.196 -18.376 1.00 42.75 99 ASP A N 1
ATOM 716 C CA . ASP A 1 99 ? 26.810 17.032 -17.191 1.00 42.75 99 ASP A CA 1
ATOM 717 C C . ASP A 1 99 ? 27.545 16.262 -16.089 1.00 42.75 99 ASP A C 1
ATOM 719 O O . ASP A 1 99 ? 27.349 15.067 -15.853 1.00 42.75 99 ASP A O 1
ATOM 723 N N . LEU A 1 100 ? 28.483 16.976 -15.481 1.00 50.47 100 LEU A N 1
ATOM 724 C CA . LEU A 1 100 ? 29.371 16.537 -14.417 1.00 50.47 100 LEU A CA 1
ATOM 725 C C . LEU A 1 100 ? 28.581 16.299 -13.114 1.00 50.47 100 LEU A C 1
ATOM 727 O O . LEU A 1 100 ? 27.591 16.968 -12.854 1.00 50.47 100 LEU A O 1
ATOM 731 N N . GLN A 1 101 ? 29.126 15.424 -12.258 1.00 41.56 101 GLN A N 1
ATOM 732 C CA . GLN A 1 101 ? 28.796 15.191 -10.836 1.00 41.56 101 GLN A CA 1
ATOM 733 C C . GLN A 1 101 ? 27.749 14.122 -10.476 1.00 41.56 101 GLN A C 1
ATOM 735 O O . GLN A 1 101 ? 26.563 14.199 -10.768 1.00 41.56 101 GLN A O 1
ATOM 740 N N . GLY A 1 102 ? 28.231 13.164 -9.673 1.00 40.41 102 GLY A N 1
ATOM 741 C CA . GLY A 1 102 ? 27.427 12.309 -8.807 1.00 40.41 102 GLY A CA 1
ATOM 742 C C . GLY A 1 102 ? 27.167 10.920 -9.374 1.00 40.41 102 GLY A C 1
ATOM 743 O O . GLY A 1 102 ? 26.296 10.723 -10.215 1.00 40.41 102 GLY A O 1
ATOM 744 N N . THR A 1 103 ? 27.850 9.915 -8.829 1.00 41.72 103 THR A N 1
ATOM 745 C CA . THR A 1 103 ? 27.482 8.494 -8.910 1.00 41.72 103 THR A CA 1
ATOM 746 C C . THR A 1 103 ? 26.170 8.232 -8.158 1.00 41.72 103 THR A C 1
ATOM 748 O O . THR A 1 103 ? 26.102 7.451 -7.214 1.00 41.72 103 THR A O 1
ATOM 751 N N . SER A 1 104 ? 25.085 8.881 -8.576 1.00 45.69 104 SER A N 1
ATOM 752 C CA . SER A 1 104 ? 23.743 8.527 -8.140 1.00 45.69 104 SER A CA 1
ATOM 753 C C . SER A 1 104 ? 23.340 7.282 -8.914 1.00 45.69 104 SER A C 1
ATOM 755 O O . SER A 1 104 ? 22.754 7.369 -9.991 1.00 45.69 104 SER A O 1
ATOM 757 N N . SER A 1 105 ? 23.687 6.105 -8.386 1.00 51.53 105 SER A N 1
ATOM 758 C CA . SER A 1 105 ? 22.978 4.878 -8.750 1.00 51.53 105 SER A CA 1
ATOM 759 C C . SER A 1 105 ? 21.490 5.164 -8.533 1.00 51.53 105 SER A C 1
ATOM 761 O O . SER A 1 105 ? 21.054 5.334 -7.390 1.00 51.53 105 SER A O 1
ATOM 763 N N . ARG A 1 106 ? 20.732 5.377 -9.620 1.00 69.62 106 ARG A N 1
ATOM 764 C CA . ARG A 1 106 ? 19.303 5.697 -9.538 1.00 69.62 106 ARG A CA 1
ATOM 765 C C . ARG A 1 106 ? 18.632 4.498 -8.883 1.00 69.62 106 ARG A C 1
ATOM 767 O O . ARG A 1 106 ? 18.542 3.431 -9.487 1.00 69.62 106 ARG A O 1
ATOM 774 N N . ARG A 1 107 ? 18.233 4.673 -7.619 1.00 80.75 107 ARG A N 1
ATOM 775 C CA . ARG A 1 107 ? 17.578 3.630 -6.826 1.00 80.75 107 ARG A CA 1
ATOM 776 C C . ARG A 1 107 ? 16.382 3.088 -7.619 1.00 80.75 107 ARG A C 1
ATOM 778 O O . ARG A 1 107 ? 15.659 3.896 -8.207 1.00 80.75 107 ARG A O 1
ATOM 785 N N . PRO A 1 108 ? 16.174 1.762 -7.650 1.00 88.94 108 PRO A N 1
ATOM 786 C CA . PRO A 1 108 ? 14.996 1.200 -8.289 1.00 88.94 108 PRO A CA 1
ATOM 787 C C . PRO A 1 108 ? 13.737 1.769 -7.624 1.00 88.94 108 PRO A C 1
ATOM 789 O O . PRO A 1 108 ? 13.688 1.942 -6.404 1.00 88.94 108 PRO A O 1
ATOM 792 N N . LEU A 1 109 ? 12.745 2.103 -8.446 1.00 94.25 109 LEU A N 1
ATOM 793 C CA . LEU A 1 109 ? 11.474 2.669 -8.000 1.00 94.25 109 LEU A CA 1
ATOM 794 C C . LEU A 1 109 ? 10.395 1.591 -7.975 1.00 94.25 109 LEU A C 1
ATOM 796 O O . LEU A 1 109 ? 10.427 0.642 -8.758 1.00 94.25 109 LEU A O 1
ATOM 800 N N . ILE A 1 110 ? 9.406 1.773 -7.111 1.00 95.75 110 ILE A N 1
ATOM 801 C CA . ILE A 1 110 ? 8.231 0.913 -7.029 1.00 95.75 110 ILE A CA 1
ATOM 802 C C . ILE A 1 110 ? 7.338 1.177 -8.247 1.00 95.75 110 ILE A C 1
ATOM 804 O O . ILE A 1 110 ? 6.922 2.311 -8.505 1.00 95.75 110 ILE A O 1
ATOM 808 N N . THR A 1 111 ? 7.050 0.123 -9.004 1.00 96.44 111 THR A N 1
ATOM 809 C CA . THR A 1 111 ? 6.189 0.169 -10.198 1.00 96.44 111 THR A CA 1
ATOM 810 C C . THR A 1 111 ? 4.805 -0.395 -9.938 1.00 96.44 111 THR A C 1
ATOM 812 O O . THR A 1 111 ? 3.844 0.097 -10.516 1.00 96.44 111 THR A O 1
ATOM 815 N N . HIS A 1 112 ? 4.691 -1.378 -9.047 1.00 96.88 112 HIS A N 1
ATOM 816 C CA . HIS A 1 112 ? 3.414 -1.964 -8.657 1.00 96.88 112 HIS A CA 1
ATOM 817 C C . HIS A 1 112 ? 3.382 -2.172 -7.152 1.00 96.88 112 HIS A C 1
ATOM 819 O O . HIS A 1 112 ? 4.403 -2.542 -6.569 1.00 96.88 112 HIS A O 1
ATOM 825 N N . VAL A 1 113 ? 2.214 -1.961 -6.554 1.00 97.44 113 VAL A N 1
ATOM 826 C CA . VAL A 1 113 ? 1.916 -2.272 -5.158 1.00 97.44 113 VAL A CA 1
ATOM 827 C C . VAL A 1 113 ? 0.596 -3.010 -5.078 1.00 97.44 113 VAL A C 1
ATOM 829 O O . VAL A 1 113 ? -0.376 -2.581 -5.695 1.00 97.44 113 VAL A O 1
ATOM 832 N N . ARG A 1 114 ? 0.543 -4.071 -4.273 1.00 96.88 114 ARG A N 1
ATOM 833 C CA . ARG A 1 114 ? -0.721 -4.684 -3.849 1.00 96.88 114 ARG A CA 1
ATOM 834 C C . ARG A 1 114 ? -0.751 -4.825 -2.343 1.00 96.88 114 ARG A C 1
ATOM 836 O O . ARG A 1 114 ? 0.179 -5.393 -1.768 1.00 96.88 114 ARG A O 1
ATOM 843 N N . VAL A 1 115 ? -1.814 -4.317 -1.734 1.00 96.25 115 VAL A N 1
ATOM 844 C CA . VAL A 1 115 ? -2.007 -4.286 -0.283 1.00 96.25 115 VAL A CA 1
ATOM 845 C C . VAL A 1 115 ? -3.088 -5.279 0.123 1.00 96.25 115 VAL A C 1
ATOM 847 O O . VAL A 1 115 ? -4.220 -5.214 -0.359 1.00 96.25 115 VAL A O 1
ATOM 850 N N . PHE A 1 116 ? -2.758 -6.144 1.073 1.00 93.06 116 PHE A N 1
ATOM 851 C CA . PHE A 1 116 ? -3.644 -7.138 1.664 1.00 93.06 116 PHE A CA 1
ATOM 852 C C . PHE A 1 116 ? -3.775 -6.885 3.168 1.00 93.06 116 PHE A C 1
ATOM 854 O O . PHE A 1 116 ? -2.812 -6.497 3.826 1.00 93.06 116 PHE A O 1
ATOM 861 N N . TYR A 1 117 ? -4.962 -7.126 3.719 1.00 88.25 117 TYR A N 1
ATOM 862 C CA . TYR A 1 117 ? -5.225 -7.047 5.157 1.00 88.25 117 TYR A CA 1
ATOM 863 C C . TYR A 1 117 ? -5.558 -8.452 5.651 1.00 88.25 117 TYR A C 1
ATOM 865 O O . TYR A 1 117 ? -6.543 -9.034 5.202 1.00 88.25 117 TYR A O 1
ATOM 873 N N . GLU A 1 118 ? -4.727 -9.003 6.532 1.00 77.50 118 GLU A N 1
ATOM 874 C CA . GLU A 1 118 ? -4.872 -10.380 7.026 1.00 77.50 118 GLU A CA 1
ATOM 875 C C . GLU A 1 118 ? -5.835 -10.456 8.220 1.00 77.50 118 GLU A C 1
ATOM 877 O O . GLU A 1 118 ? -6.528 -11.449 8.418 1.00 77.50 118 GLU A O 1
ATOM 882 N N . SER A 1 119 ? -5.920 -9.380 9.003 1.00 60.81 119 SER A N 1
ATOM 883 C CA . SER A 1 119 ? -6.788 -9.289 10.175 1.00 60.81 119 SER A CA 1
ATOM 884 C C . SER A 1 119 ? -7.208 -7.841 10.424 1.00 60.81 119 SER A C 1
ATOM 886 O O . SER A 1 119 ? -6.382 -6.925 10.457 1.00 60.81 119 SER A O 1
ATOM 888 N N . VAL A 1 120 ? -8.514 -7.632 10.581 1.00 54.53 120 VAL A N 1
ATOM 889 C CA . VAL A 1 120 ? -9.112 -6.374 11.036 1.00 54.53 120 VAL A CA 1
ATOM 890 C C . VAL A 1 120 ? -9.847 -6.729 12.323 1.00 54.53 120 VAL A C 1
ATOM 892 O O . VAL A 1 120 ? -10.796 -7.509 12.266 1.00 54.53 120 VAL A O 1
ATOM 895 N N . CYS A 1 121 ? -9.341 -6.265 13.465 1.00 47.47 121 CYS A N 1
ATOM 896 C CA . CYS A 1 121 ? -10.052 -6.378 14.737 1.00 47.47 121 CYS A CA 1
ATOM 897 C C . CYS A 1 121 ? -11.292 -5.480 14.736 1.00 47.47 121 CYS A C 1
ATOM 899 O O . CYS A 1 121 ? -11.210 -4.377 14.140 1.00 47.47 121 CYS A O 1
#

Foldseek 3Di:
DLQADQFAKEAEPVLLVCCVVVVNPAHDVRRIDTGPVNVVVVVVVVCVVCVPWDKAWDDKDDDDPQAKIWTWIATPQRWIKIKIWGFDDFDDDDPDDDDDDDPPSRPTHTRYMHMDIPDDD

Secondary structure (DSSP, 8-state):
-TTEEEEEEEE-HHHHHHHHHTTSSSS-TTSEEESHHHHHHHHHHHHHH-TT--EEEEEEEE-STTTEEEEEEEETTS-EEEEEEEEPPPPPPPSS----------PPPEEEEEEEEEE--

Radius of gyration: 16.67 Å; chains: 1; bounding box: 48×32×40 Å

pLDDT: mean 85.87, std 16.63, range [40.41, 98.19]

Sequence (121 aa):
MSHYSPGVVFESPRVAAAYSSTGCQVGSPDGVLVGVDSLRPYFAQGIAALPALQLTWGKLLQGPPGGWYALEYTRETGATVIESFLLGPPAAKGDGGQDLQGTSSRRPLITHVRVFYESVC

Organism: NCBI:txid47281